Protein AF-A0A2V5URA5-F1 (afdb_monomer)

Radius of gyration: 26.44 Å; Cα contacts (8 Å, |Δi|>4): 20; chains: 1; bounding box: 45×60×64 Å

Secondary structure (DSSP, 8-state):
--------S-----------HHHHHHHHHHHT-SSHHHHHHHHHHHHHHHHHHHHHHTTTT--S-PPPHHHHHHHHHHHHHHHHHHHHHTS------

pLDDT: mean 78.92, std 16.63, range [42.72, 96.56]

Mean predicted aligned error: 14.17 Å

Solvent-accessible surface area (backbone atoms only — not comparable to full-atom values): 6311 Å² total; per-residue (Å²): 135,85,80,75,83,83,76,77,86,74,93,72,84,89,79,92,77,94,71,60,66,69,59,53,52,49,38,21,64,77,62,68,35,93,44,75,68,54,13,52,52,52,51,51,53,53,50,50,52,52,49,54,52,55,57,53,56,74,50,63,90,68,67,89,78,70,78,51,73,68,59,50,53,51,51,55,51,53,54,52,51,52,60,61,53,58,61,63,75,67,69,74,84,79,79,82,127

Structure (mmCIF, N/CA/C/O backbone):
data_AF-A0A2V5URA5-F1
#
_entry.id   AF-A0A2V5URA5-F1
#
loop_
_atom_site.group_PDB
_atom_site.id
_atom_site.type_symbol
_atom_site.label_atom_id
_atom_site.label_alt_id
_atom_site.label_comp_id
_atom_site.label_asym_id
_atom_site.label_entity_id
_atom_site.label_seq_id
_atom_site.pdbx_PDB_ins_code
_atom_site.Cartn_x
_atom_site.Cartn_y
_atom_site.Cartn_z
_atom_site.occupancy
_atom_site.B_iso_or_equiv
_atom_site.auth_seq_id
_atom_site.auth_comp_id
_atom_site.auth_asym_id
_atom_site.auth_atom_id
_atom_site.pdbx_PDB_model_num
ATOM 1 N N . MET A 1 1 ? 20.150 5.718 30.894 1.00 47.41 1 MET A N 1
ATOM 2 C CA . MET A 1 1 ? 20.937 4.955 29.906 1.00 47.41 1 MET A CA 1
ATOM 3 C C . MET A 1 1 ? 19.928 4.443 28.902 1.00 47.41 1 MET A C 1
ATOM 5 O O . MET A 1 1 ? 19.427 3.341 29.069 1.00 47.41 1 MET A O 1
ATOM 9 N N . ASP A 1 2 ? 19.537 5.296 27.959 1.00 50.47 2 ASP A N 1
ATOM 10 C CA . ASP A 1 2 ? 18.533 4.966 26.946 1.00 50.47 2 ASP A CA 1
ATOM 11 C C . ASP A 1 2 ? 19.265 4.408 25.723 1.00 50.47 2 ASP A C 1
ATOM 13 O O . ASP A 1 2 ? 19.678 5.138 24.824 1.00 50.47 2 ASP A O 1
ATOM 17 N N . GLU A 1 3 ? 19.500 3.099 25.752 1.00 60.31 3 GLU A N 1
ATOM 18 C CA . GLU A 1 3 ? 20.166 2.324 24.697 1.00 60.31 3 GLU A CA 1
ATOM 19 C C . GLU A 1 3 ? 19.164 1.729 23.686 1.00 60.31 3 GLU A C 1
ATOM 21 O O . GLU A 1 3 ? 19.400 0.684 23.098 1.00 60.31 3 GLU A O 1
ATOM 26 N N . ASP A 1 4 ? 18.045 2.410 23.420 1.00 57.97 4 ASP A N 1
ATOM 27 C CA . ASP A 1 4 ? 17.058 1.966 22.416 1.00 57.97 4 ASP A CA 1
ATOM 28 C C . ASP A 1 4 ? 17.215 2.655 21.044 1.00 57.97 4 ASP A C 1
ATOM 30 O O . ASP A 1 4 ? 16.373 2.511 20.155 1.00 57.97 4 ASP A O 1
ATOM 34 N N . SER A 1 5 ? 18.322 3.371 20.814 1.00 58.72 5 SER A N 1
ATOM 35 C CA . SER A 1 5 ? 18.590 4.052 19.533 1.00 58.72 5 SER A CA 1
ATOM 36 C C . SER A 1 5 ? 19.049 3.132 18.393 1.00 58.72 5 SER A C 1
ATOM 38 O O . SER A 1 5 ? 19.356 3.618 17.305 1.00 58.72 5 SER A O 1
ATOM 40 N N . ASN A 1 6 ? 19.066 1.809 18.580 1.00 60.78 6 ASN A N 1
ATOM 41 C CA . ASN A 1 6 ? 19.372 0.869 17.503 1.00 60.78 6 ASN A CA 1
ATOM 42 C C . ASN A 1 6 ? 18.097 0.235 16.929 1.00 60.78 6 ASN A C 1
ATOM 44 O O . ASN A 1 6 ? 17.814 -0.944 17.145 1.00 60.78 6 ASN A O 1
ATOM 48 N N . ARG A 1 7 ? 17.292 1.011 16.192 1.00 54.44 7 ARG A N 1
ATOM 49 C CA . ARG A 1 7 ? 16.163 0.451 15.437 1.00 54.44 7 ARG A CA 1
ATOM 50 C C . ARG A 1 7 ? 16.249 0.815 13.962 1.00 54.44 7 ARG A C 1
ATOM 52 O O . ARG A 1 7 ? 16.047 1.959 13.574 1.00 54.44 7 ARG A O 1
ATOM 59 N N . SER A 1 8 ? 16.439 -0.237 13.162 1.00 55.47 8 SER A N 1
ATOM 60 C CA . SER A 1 8 ? 16.276 -0.313 11.705 1.00 55.47 8 SER A CA 1
ATOM 61 C C . SER A 1 8 ? 17.492 0.049 10.841 1.00 55.47 8 SER A C 1
ATOM 63 O O . SER A 1 8 ? 17.408 0.872 9.926 1.00 55.47 8 SER A O 1
ATOM 65 N N . GLU A 1 9 ? 18.580 -0.705 10.985 1.00 56.19 9 GLU A N 1
ATOM 66 C CA . GLU A 1 9 ? 19.443 -0.984 9.835 1.00 56.19 9 GLU A CA 1
ATOM 67 C C . GLU A 1 9 ? 18.678 -1.846 8.811 1.00 56.19 9 GLU A C 1
ATOM 69 O O . GLU A 1 9 ? 18.599 -3.064 8.908 1.00 56.19 9 GLU A O 1
ATOM 74 N N . ASN A 1 10 ? 18.055 -1.182 7.835 1.00 62.16 10 ASN A N 1
ATOM 75 C CA . ASN A 1 10 ? 17.782 -1.676 6.480 1.00 62.16 10 ASN A CA 1
ATOM 76 C C . ASN A 1 10 ? 17.487 -3.190 6.322 1.00 62.16 10 ASN A C 1
ATOM 78 O O . ASN A 1 10 ? 18.246 -3.908 5.665 1.00 62.16 10 ASN A O 1
ATOM 82 N N . ALA A 1 11 ? 16.336 -3.669 6.807 1.00 65.69 11 ALA A N 1
ATOM 83 C CA . ALA A 1 11 ? 15.821 -5.011 6.503 1.00 65.69 11 ALA A CA 1
ATOM 84 C C . ALA A 1 11 ? 15.303 -5.104 5.047 1.00 65.69 11 ALA A C 1
ATOM 86 O O . ALA A 1 11 ? 14.116 -5.276 4.787 1.00 65.69 11 ALA A O 1
ATOM 87 N N . CYS A 1 12 ? 16.188 -4.930 4.065 1.00 68.38 12 CYS A N 1
ATOM 88 C CA . CYS A 1 12 ? 15.872 -5.015 2.641 1.00 68.38 12 CYS A CA 1
ATOM 89 C C . CYS A 1 12 ? 16.607 -6.204 2.011 1.00 68.38 12 CYS A C 1
ATOM 91 O O . CYS A 1 12 ? 17.828 -6.171 1.812 1.00 68.38 12 CYS A O 1
ATOM 93 N N . MET A 1 13 ? 15.849 -7.251 1.672 1.00 84.25 13 MET A N 1
ATOM 94 C CA . MET A 1 13 ? 16.356 -8.414 0.943 1.00 84.25 13 MET A CA 1
ATOM 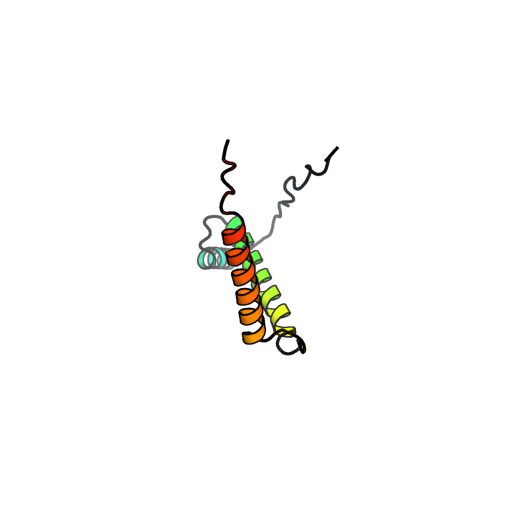95 C C . MET A 1 13 ? 16.403 -8.134 -0.560 1.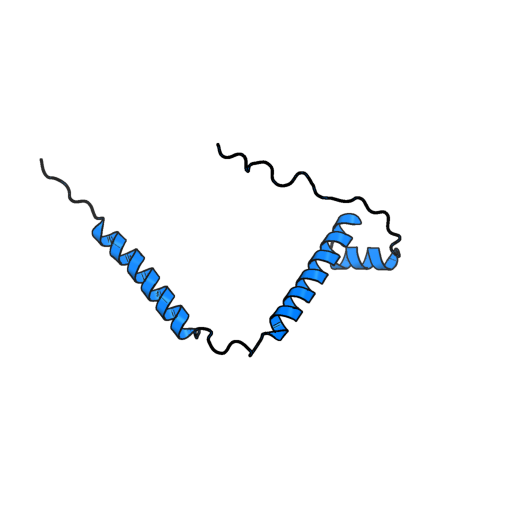00 84.25 13 MET A C 1
ATOM 97 O O . MET A 1 13 ? 15.460 -7.597 -1.143 1.00 84.25 13 MET A O 1
ATOM 101 N N . LYS A 1 14 ? 17.514 -8.515 -1.196 1.00 85.94 14 LYS A N 1
ATOM 102 C CA . LYS A 1 14 ? 17.645 -8.501 -2.652 1.00 85.94 14 LYS A CA 1
ATOM 103 C C . LYS A 1 14 ? 17.207 -9.869 -3.144 1.00 85.94 14 LYS A C 1
ATOM 105 O O . LYS A 1 14 ? 17.811 -10.873 -2.781 1.00 85.94 14 LYS A O 1
ATOM 110 N N . THR A 1 15 ? 16.177 -9.892 -3.972 1.00 88.62 15 THR A N 1
ATOM 111 C CA . THR A 1 15 ? 15.608 -11.135 -4.489 1.00 88.62 15 THR A CA 1
ATOM 112 C C . THR A 1 15 ? 15.640 -11.094 -6.007 1.00 88.62 15 THR A C 1
ATOM 114 O O . THR A 1 15 ? 15.262 -10.089 -6.610 1.00 88.62 15 THR A O 1
ATOM 117 N N . THR A 1 16 ? 16.073 -12.192 -6.625 1.00 92.81 16 THR A N 1
ATOM 118 C CA . THR A 1 16 ? 16.011 -12.366 -8.079 1.00 92.81 16 THR A CA 1
ATOM 119 C C . THR A 1 16 ? 14.773 -13.186 -8.405 1.00 92.81 16 THR A C 1
ATOM 121 O O . THR A 1 16 ? 14.693 -14.358 -8.050 1.00 92.81 16 THR A O 1
ATOM 124 N N . VAL A 1 17 ? 13.795 -12.561 -9.053 1.00 90.25 17 VAL A N 1
ATOM 125 C CA . VAL A 1 17 ? 12.544 -13.198 -9.481 1.00 90.25 17 VAL A CA 1
ATOM 126 C C . VAL A 1 17 ? 12.329 -12.952 -10.969 1.00 90.25 17 VAL A C 1
ATOM 128 O O . VAL A 1 17 ? 12.589 -11.857 -11.468 1.00 90.25 17 VAL A O 1
ATOM 131 N N . ASN A 1 18 ? 11.840 -13.964 -11.682 1.00 95.06 18 ASN A N 1
ATOM 132 C CA . ASN A 1 18 ? 11.472 -13.830 -13.087 1.00 95.06 18 ASN A CA 1
ATOM 133 C C . ASN A 1 18 ? 10.031 -13.328 -13.181 1.00 95.06 18 ASN A C 1
ATOM 135 O O . ASN A 1 18 ? 9.096 -14.049 -12.838 1.00 95.06 18 ASN A O 1
ATOM 139 N N . ILE A 1 19 ? 9.853 -12.089 -13.639 1.00 92.56 19 ILE A N 1
ATOM 140 C CA . ILE A 1 19 ? 8.538 -11.457 -13.798 1.00 92.56 19 ILE A CA 1
ATOM 141 C C . ILE A 1 19 ? 8.283 -11.260 -15.297 1.00 92.56 19 ILE A C 1
ATOM 143 O O . ILE A 1 19 ? 9.134 -10.669 -15.967 1.00 92.56 19 ILE A O 1
ATOM 147 N N . PRO A 1 20 ? 7.134 -11.707 -15.840 1.00 96.56 20 PRO A N 1
ATOM 148 C CA . PRO A 1 20 ? 6.785 -11.458 -17.235 1.00 96.56 20 PRO A CA 1
ATOM 149 C C . PRO A 1 20 ? 6.795 -9.959 -17.570 1.00 96.56 20 PRO A C 1
ATOM 151 O O . 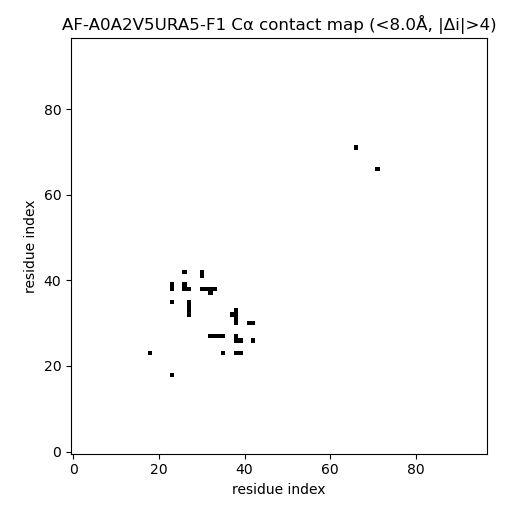PRO A 1 20 ? 6.190 -9.160 -16.853 1.00 96.56 20 PRO A O 1
ATOM 154 N N . ASP A 1 21 ? 7.420 -9.574 -18.688 1.00 94.56 21 ASP A N 1
ATOM 155 C CA . ASP A 1 21 ? 7.596 -8.159 -19.063 1.00 94.56 21 ASP A CA 1
ATOM 156 C C . ASP A 1 21 ? 6.263 -7.407 -19.161 1.00 94.56 21 ASP A C 1
ATOM 158 O O . ASP A 1 21 ? 6.112 -6.314 -18.619 1.00 94.56 21 ASP A O 1
ATOM 162 N N . LYS A 1 22 ? 5.250 -8.041 -19.765 1.00 96.25 22 LYS A N 1
ATOM 163 C CA . LYS A 1 22 ? 3.900 -7.475 -19.869 1.00 96.25 22 LYS A CA 1
ATOM 164 C C . LYS A 1 22 ? 3.317 -7.133 -18.493 1.00 96.25 22 LYS A C 1
ATOM 166 O O . LYS A 1 22 ? 2.816 -6.030 -18.305 1.00 96.25 22 LYS A O 1
ATOM 171 N N . MET A 1 23 ? 3.436 -8.052 -17.533 1.00 95.25 23 MET A N 1
ATOM 172 C CA . MET A 1 23 ? 2.937 -7.861 -16.168 1.00 95.25 23 MET A CA 1
ATOM 173 C C . MET A 1 23 ? 3.682 -6.724 -15.462 1.00 95.25 23 MET A C 1
ATOM 175 O O . MET A 1 23 ? 3.059 -5.877 -14.827 1.00 95.25 23 MET A O 1
ATOM 179 N N . LEU A 1 24 ? 5.008 -6.668 -15.608 1.00 95.00 24 LEU A N 1
ATOM 180 C CA . LEU A 1 24 ? 5.817 -5.606 -15.016 1.00 95.00 24 LEU A CA 1
ATOM 181 C C . LEU A 1 24 ? 5.484 -4.234 -15.618 1.00 95.00 24 LEU A C 1
ATOM 183 O O . LEU A 1 24 ? 5.372 -3.250 -14.889 1.00 95.00 24 LEU A O 1
ATOM 187 N N . ARG A 1 25 ? 5.271 -4.167 -16.935 1.00 95.25 25 ARG A N 1
ATOM 188 C CA . ARG A 1 25 ? 4.836 -2.949 -17.630 1.00 95.25 25 ARG A CA 1
ATOM 189 C C . ARG A 1 25 ? 3.453 -2.489 -17.185 1.00 95.25 25 ARG A C 1
ATOM 191 O O . ARG A 1 25 ? 3.250 -1.289 -17.004 1.00 95.25 25 ARG A O 1
ATOM 198 N N . ASP A 1 26 ? 2.517 -3.414 -16.993 1.00 95.44 26 ASP A N 1
ATOM 199 C CA . ASP A 1 26 ? 1.191 -3.098 -16.461 1.00 95.44 26 ASP A CA 1
ATOM 200 C C . ASP A 1 26 ? 1.293 -2.539 -15.037 1.00 95.44 26 ASP A C 1
ATOM 202 O O . ASP A 1 26 ? 0.756 -1.463 -14.768 1.00 95.44 26 ASP A O 1
ATOM 206 N N . ALA A 1 27 ? 2.076 -3.184 -14.166 1.00 94.31 27 ALA A N 1
ATOM 207 C CA . ALA A 1 27 ? 2.339 -2.695 -12.814 1.00 94.31 27 ALA A CA 1
ATOM 208 C C . ALA A 1 27 ? 2.959 -1.289 -12.828 1.00 94.31 27 ALA A C 1
ATOM 210 O O . ALA A 1 27 ? 2.506 -0.408 -12.098 1.00 94.31 27 ALA A O 1
ATOM 211 N N . MET A 1 28 ? 3.945 -1.032 -13.694 1.00 95.12 28 MET A N 1
ATOM 212 C CA . MET A 1 28 ? 4.533 0.301 -13.869 1.00 95.12 28 MET A CA 1
ATOM 213 C C . MET A 1 28 ? 3.501 1.333 -14.347 1.00 95.12 28 MET A C 1
ATOM 215 O O . MET A 1 28 ? 3.489 2.452 -13.837 1.00 95.12 28 MET A O 1
ATOM 219 N N . ARG A 1 29 ? 2.599 0.969 -15.272 1.00 95.75 29 ARG A N 1
ATOM 220 C CA . ARG A 1 29 ? 1.528 1.859 -15.758 1.00 95.75 29 ARG A CA 1
ATOM 221 C C . ARG A 1 29 ? 0.541 2.216 -14.650 1.00 95.75 29 ARG A C 1
ATOM 223 O O . ARG A 1 29 ? 0.191 3.383 -14.503 1.00 95.75 29 ARG A O 1
ATOM 230 N N . HIS A 1 30 ? 0.086 1.225 -13.886 1.00 93.62 30 HIS A N 1
ATOM 231 C CA . HIS A 1 30 ? -0.898 1.419 -12.817 1.00 93.62 30 HIS A CA 1
ATOM 232 C C . HIS A 1 30 ? -0.325 2.201 -11.637 1.00 93.62 30 HIS A C 1
ATOM 234 O O . HIS A 1 30 ? -0.990 3.081 -11.101 1.00 93.62 30 HIS A O 1
ATOM 240 N N . THR A 1 31 ? 0.926 1.929 -11.269 1.00 93.44 31 THR A N 1
ATOM 241 C CA . THR A 1 31 ? 1.599 2.580 -10.130 1.00 93.44 31 THR A CA 1
ATOM 242 C C . THR A 1 31 ? 2.307 3.887 -10.499 1.00 93.44 31 THR A C 1
ATOM 244 O O . THR A 1 31 ? 2.792 4.597 -9.613 1.00 93.44 31 THR A O 1
ATOM 247 N N . LYS A 1 32 ? 2.395 4.202 -11.802 1.00 94.19 32 LYS A N 1
ATOM 248 C CA . LYS A 1 32 ? 3.187 5.308 -12.375 1.00 94.19 32 LYS A CA 1
ATOM 249 C C . LYS A 1 32 ? 4.649 5.302 -11.901 1.00 94.19 32 LYS A C 1
ATOM 251 O O . LYS A 1 32 ? 5.270 6.355 -11.761 1.00 94.19 32 LYS A O 1
ATOM 256 N N . ALA A 1 33 ? 5.187 4.121 -11.606 1.00 95.38 33 ALA A N 1
ATOM 257 C CA . ALA A 1 33 ? 6.540 3.959 -11.096 1.00 95.38 33 ALA A CA 1
ATOM 258 C C . ALA A 1 33 ? 7.586 4.181 -12.194 1.00 95.38 33 ALA A C 1
ATOM 260 O O . ALA A 1 33 ? 7.405 3.767 -13.341 1.00 95.38 33 ALA A O 1
ATOM 261 N N . LYS A 1 34 ? 8.718 4.790 -11.825 1.00 93.25 34 LYS A N 1
ATOM 262 C CA . LYS A 1 34 ? 9.835 5.038 -12.753 1.00 93.25 34 LYS A CA 1
ATOM 263 C C . LYS A 1 34 ? 10.774 3.840 -12.847 1.00 93.25 34 LYS A C 1
ATOM 265 O O . LYS A 1 34 ? 11.437 3.652 -13.862 1.00 93.25 34 LYS A O 1
ATOM 270 N N . THR A 1 35 ? 10.836 3.028 -11.791 1.00 94.88 35 THR A N 1
ATOM 271 C CA . THR A 1 35 ? 11.736 1.870 -11.708 1.00 94.88 35 THR A CA 1
ATOM 272 C C . THR A 1 35 ? 10.975 0.563 -11.511 1.00 94.88 35 THR A C 1
ATOM 274 O O . THR A 1 35 ? 9.896 0.533 -10.919 1.00 94.88 35 THR A O 1
ATOM 277 N N . LYS A 1 36 ? 11.577 -0.546 -11.963 1.00 93.12 36 LYS A N 1
ATOM 278 C CA . LYS A 1 36 ? 11.019 -1.900 -11.806 1.00 93.12 36 LYS A CA 1
ATOM 279 C C . LYS A 1 36 ? 10.769 -2.247 -10.334 1.00 93.12 36 LYS A C 1
ATOM 281 O O . LYS A 1 36 ? 9.700 -2.738 -9.992 1.00 93.12 36 LYS A O 1
ATOM 286 N N . ARG A 1 37 ? 11.735 -1.939 -9.457 1.00 93.88 37 ARG A N 1
ATOM 287 C CA . ARG A 1 37 ? 11.626 -2.169 -8.006 1.00 93.88 37 ARG A CA 1
ATOM 288 C C . ARG A 1 37 ? 10.463 -1.387 -7.404 1.00 93.88 37 ARG A C 1
ATOM 290 O O . ARG A 1 37 ? 9.674 -1.953 -6.663 1.00 93.88 37 ARG A O 1
ATOM 297 N N . GLU A 1 38 ? 10.362 -0.099 -7.724 1.00 93.44 38 GLU A N 1
ATOM 298 C CA . GLU A 1 38 ? 9.299 0.769 -7.209 1.00 93.44 38 GLU A CA 1
ATOM 299 C C . GLU 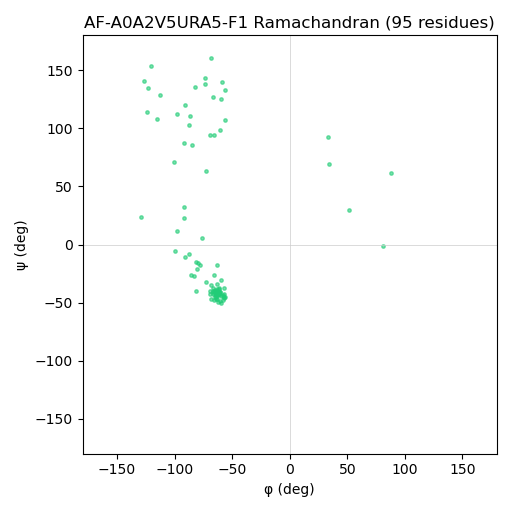A 1 38 ? 7.911 0.270 -7.625 1.00 93.44 38 GLU A C 1
ATOM 301 O O . GLU A 1 38 ? 7.006 0.248 -6.798 1.00 93.44 38 GLU A O 1
ATOM 306 N N . ALA A 1 39 ? 7.758 -0.190 -8.870 1.00 95.50 39 ALA A N 1
ATOM 307 C CA . ALA A 1 39 ? 6.499 -0.752 -9.351 1.00 95.50 39 ALA A CA 1
ATOM 308 C C . ALA A 1 39 ? 6.067 -1.972 -8.530 1.00 95.50 39 ALA A C 1
ATOM 310 O O . ALA A 1 39 ? 4.906 -2.079 -8.146 1.00 95.50 39 ALA A O 1
ATOM 311 N N . ILE A 1 40 ? 7.015 -2.866 -8.234 1.00 93.44 40 ILE A N 1
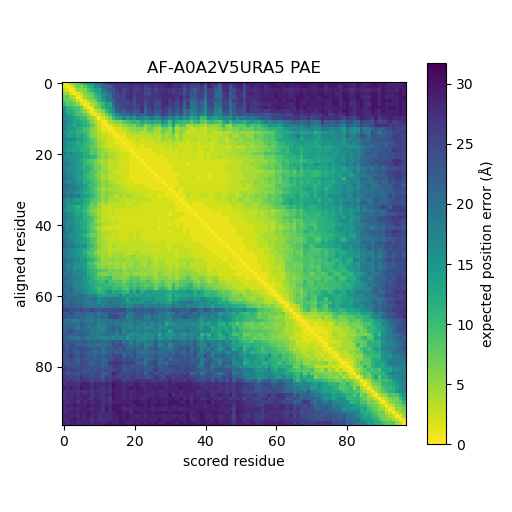ATOM 312 C CA . ILE A 1 40 ? 6.772 -4.076 -7.441 1.00 93.44 40 ILE A CA 1
ATOM 313 C C . ILE A 1 40 ? 6.398 -3.708 -6.005 1.00 93.44 40 ILE A C 1
ATOM 315 O O . ILE A 1 40 ? 5.407 -4.214 -5.489 1.00 93.44 40 ILE A O 1
ATOM 319 N N . VAL A 1 41 ? 7.152 -2.804 -5.372 1.00 94.25 41 VAL A N 1
ATOM 320 C CA . VAL A 1 41 ? 6.883 -2.370 -3.992 1.00 94.25 41 VAL A CA 1
ATOM 321 C C . VAL A 1 41 ? 5.492 -1.747 -3.886 1.00 94.25 41 VAL A C 1
ATOM 323 O O . VAL A 1 41 ? 4.690 -2.201 -3.078 1.00 94.25 41 VAL A O 1
ATOM 326 N N . LYS A 1 42 ? 5.159 -0.796 -4.765 1.00 94.94 42 LYS A N 1
ATOM 327 C CA . LYS A 1 42 ? 3.838 -0.150 -4.778 1.00 94.94 42 LYS A CA 1
ATOM 328 C C . LYS A 1 42 ? 2.702 -1.135 -5.047 1.00 94.94 42 LYS A C 1
ATOM 330 O O . LYS A 1 42 ? 1.634 -1.024 -4.453 1.00 94.94 42 LYS A O 1
ATOM 335 N N . ALA A 1 43 ? 2.913 -2.105 -5.938 1.00 94.75 43 ALA A N 1
ATOM 336 C CA . ALA A 1 43 ? 1.915 -3.134 -6.213 1.00 94.75 43 ALA A CA 1
ATOM 337 C C . ALA A 1 43 ? 1.652 -4.023 -4.984 1.00 94.75 43 ALA A C 1
ATOM 339 O O . ALA A 1 43 ? 0.498 -4.352 -4.708 1.00 94.75 43 ALA A O 1
ATOM 340 N N . LEU A 1 44 ? 2.701 -4.378 -4.234 1.00 94.00 44 LEU A N 1
ATOM 341 C CA . LEU A 1 44 ? 2.590 -5.156 -2.999 1.00 94.00 44 LEU A CA 1
ATOM 342 C C . LEU A 1 44 ? 1.930 -4.355 -1.870 1.00 94.00 44 LEU A C 1
ATOM 344 O O . LEU A 1 44 ? 1.058 -4.884 -1.186 1.00 94.00 44 LEU A O 1
ATOM 348 N N . GLU A 1 45 ? 2.292 -3.083 -1.705 1.00 94.06 45 GLU A N 1
ATOM 349 C CA . GLU A 1 45 ? 1.648 -2.178 -0.744 1.00 94.06 45 GLU A CA 1
ATOM 350 C C . GLU A 1 45 ? 0.146 -2.066 -1.013 1.00 94.06 45 GLU A C 1
ATOM 352 O O . GLU A 1 45 ? -0.668 -2.240 -0.108 1.00 94.06 45 GLU A O 1
ATOM 357 N N . GLU A 1 46 ? -0.237 -1.856 -2.273 1.00 93.56 46 GLU A N 1
ATOM 358 C CA . GLU A 1 46 ? -1.640 -1.748 -2.665 1.00 93.56 46 GLU A CA 1
ATOM 359 C C . GLU A 1 46 ? -2.404 -3.065 -2.482 1.00 93.56 46 GLU A C 1
ATOM 361 O O . GLU A 1 46 ? -3.571 -3.069 -2.086 1.00 93.56 46 GLU A O 1
ATOM 366 N N . MET A 1 47 ? -1.762 -4.201 -2.761 1.00 94.56 47 MET A N 1
ATOM 367 C CA . MET A 1 47 ? -2.341 -5.519 -2.506 1.00 94.56 47 MET A CA 1
ATOM 368 C C . MET A 1 47 ? -2.607 -5.714 -1.010 1.00 94.56 47 MET A C 1
ATOM 370 O O . MET A 1 47 ? -3.727 -6.054 -0.631 1.00 94.56 47 MET A O 1
ATOM 374 N N . ASN A 1 48 ? -1.615 -5.435 -0.164 1.00 93.81 48 ASN A N 1
ATOM 375 C CA . ASN A 1 48 ? -1.753 -5.555 1.285 1.00 93.81 48 ASN A CA 1
ATOM 376 C C . ASN A 1 48 ? -2.832 -4.614 1.819 1.00 93.81 48 ASN A C 1
ATOM 378 O O . ASN A 1 48 ? -3.678 -5.047 2.595 1.00 93.81 48 ASN A O 1
ATOM 382 N N . ARG A 1 49 ? -2.880 -3.367 1.337 1.00 94.06 49 ARG A N 1
ATOM 383 C CA . ARG A 1 49 ? -3.919 -2.396 1.703 1.00 94.06 49 ARG A CA 1
ATOM 384 C C . ARG A 1 49 ? -5.323 -2.929 1.412 1.00 94.06 49 ARG A C 1
ATOM 386 O O . ARG A 1 49 ? -6.196 -2.843 2.274 1.00 94.06 49 ARG A O 1
ATOM 393 N N . ARG A 1 50 ? -5.538 -3.522 0.232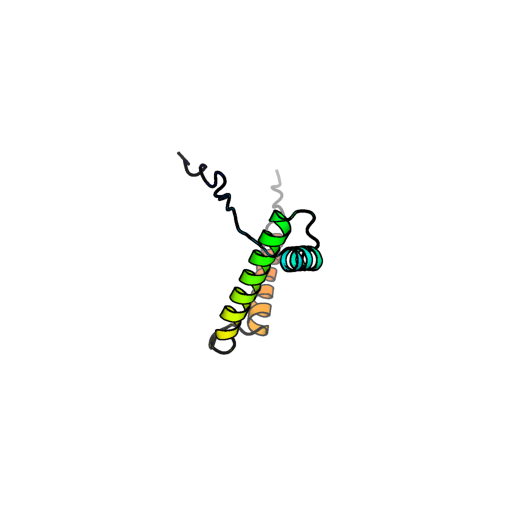 1.00 93.88 50 ARG A N 1
ATOM 394 C CA . ARG A 1 50 ? -6.823 -4.139 -0.139 1.00 93.88 50 ARG A CA 1
ATOM 395 C C . ARG A 1 50 ? -7.168 -5.346 0.731 1.00 93.88 50 ARG A C 1
ATOM 397 O O . ARG A 1 50 ? -8.323 -5.488 1.118 1.00 93.88 50 ARG A O 1
ATOM 404 N N . HIS A 1 51 ? -6.192 -6.184 1.078 1.00 93.75 51 HIS A N 1
ATOM 405 C CA . HIS A 1 51 ? -6.421 -7.291 2.011 1.00 93.75 51 HIS A CA 1
ATOM 406 C C . HIS A 1 51 ? -6.784 -6.795 3.410 1.00 93.75 51 HIS A C 1
ATOM 408 O O . HIS A 1 51 ? -7.765 -7.266 3.975 1.00 93.75 51 HIS A O 1
ATOM 414 N N . SER A 1 52 ? -6.066 -5.805 3.942 1.00 91.44 52 SER A N 1
ATOM 415 C CA . SER A 1 52 ? -6.391 -5.203 5.237 1.00 91.44 52 SER A CA 1
ATOM 416 C C . SER A 1 52 ? -7.808 -4.626 5.249 1.00 91.44 52 SER A C 1
ATOM 418 O O . SER A 1 52 ? -8.555 -4.863 6.191 1.00 91.44 52 SER A O 1
ATOM 420 N N . GLN A 1 53 ? -8.217 -3.934 4.182 1.00 91.75 53 GLN A N 1
ATOM 421 C CA . GLN A 1 53 ? -9.589 -3.436 4.043 1.00 91.75 53 GLN A CA 1
ATOM 422 C C . GLN A 1 53 ? -10.617 -4.570 4.003 1.00 91.75 53 GLN A C 1
ATOM 424 O O . GLN A 1 53 ? -11.642 -4.486 4.673 1.00 91.75 53 GLN A O 1
ATOM 429 N N . ALA A 1 54 ? -10.338 -5.642 3.261 1.00 91.81 54 ALA A N 1
ATOM 430 C CA . ALA A 1 54 ? -11.224 -6.798 3.194 1.00 91.81 54 ALA A CA 1
ATOM 431 C C . ALA A 1 54 ? -11.382 -7.486 4.560 1.00 91.81 54 ALA A C 1
ATOM 433 O O . ALA A 1 54 ? -12.492 -7.871 4.917 1.00 91.81 54 ALA A O 1
ATOM 434 N N . GLU A 1 55 ? -10.304 -7.603 5.343 1.00 90.38 55 GLU A N 1
ATOM 435 C CA . GLU A 1 55 ? -10.371 -8.127 6.711 1.00 90.38 55 GLU A CA 1
ATOM 436 C C . GLU A 1 55 ? -11.215 -7.231 7.620 1.00 90.38 55 GLU A C 1
ATOM 438 O O . GLU A 1 55 ? -12.064 -7.742 8.343 1.00 90.38 55 GLU A O 1
ATOM 443 N N . LEU A 1 56 ? -11.051 -5.906 7.549 1.00 87.69 56 LEU A N 1
ATOM 444 C CA . LEU A 1 56 ? -11.849 -4.961 8.340 1.00 87.69 56 LEU A CA 1
ATOM 445 C C . LEU A 1 56 ? -13.345 -5.060 8.021 1.00 87.69 56 LEU A C 1
ATOM 447 O O . LEU A 1 56 ? -14.172 -5.062 8.933 1.00 87.69 56 LEU A O 1
ATOM 451 N N . ILE A 1 57 ? -13.700 -5.220 6.743 1.00 88.12 57 ILE A N 1
ATOM 452 C CA . ILE A 1 57 ? -15.096 -5.391 6.316 1.00 88.12 57 ILE A CA 1
ATOM 453 C C . ILE A 1 57 ? -15.737 -6.627 6.968 1.00 88.12 57 ILE A C 1
ATOM 455 O O . ILE A 1 57 ? -16.925 -6.595 7.275 1.00 88.12 57 ILE A O 1
ATOM 459 N N . LYS A 1 58 ? -14.981 -7.693 7.276 1.00 88.12 58 LYS A N 1
ATOM 460 C CA . LYS A 1 58 ? -15.527 -8.881 7.973 1.00 88.12 58 LYS A CA 1
ATOM 461 C C . LYS A 1 58 ? -16.040 -8.592 9.384 1.00 88.12 58 LYS A C 1
ATOM 463 O O . LYS A 1 58 ? -16.749 -9.429 9.954 1.00 88.12 58 LYS A O 1
ATOM 468 N N . TYR A 1 59 ? -15.633 -7.472 9.970 1.00 83.06 59 TYR A N 1
ATOM 469 C CA . TYR A 1 59 ? -16.081 -7.021 11.283 1.00 83.06 59 TYR A CA 1
ATOM 470 C C . TYR A 1 59 ? -17.167 -5.946 11.192 1.00 83.06 59 TYR A C 1
ATOM 472 O O . TYR A 1 59 ? -17.758 -5.588 12.209 1.00 83.06 59 TYR A O 1
ATOM 480 N N . PHE A 1 60 ? -17.486 -5.466 9.987 1.00 78.00 60 PHE A N 1
ATOM 481 C CA . PHE A 1 60 ? -18.577 -4.526 9.775 1.00 78.00 60 PHE A CA 1
ATOM 482 C C . PHE A 1 60 ? -19.906 -5.152 10.232 1.00 78.00 60 PHE A C 1
ATOM 484 O O . PHE A 1 60 ? -20.247 -6.263 9.829 1.00 78.00 60 PHE A O 1
ATOM 491 N N . GLY A 1 61 ? -20.626 -4.466 11.123 1.00 77.00 61 GLY A N 1
ATOM 492 C CA . GLY A 1 61 ? -21.871 -4.956 11.731 1.00 77.00 61 GLY A CA 1
ATOM 493 C C . GLY A 1 61 ? -21.709 -5.931 12.907 1.00 77.00 61 GLY A C 1
ATOM 494 O O . GLY A 1 61 ? -22.716 -6.331 13.478 1.00 77.00 61 GLY A O 1
ATOM 495 N N . LYS A 1 62 ? -20.480 -6.306 13.299 1.00 80.12 62 LYS A N 1
AT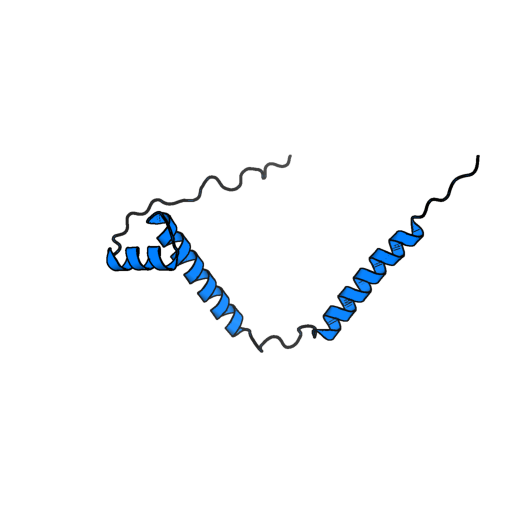OM 496 C CA . LY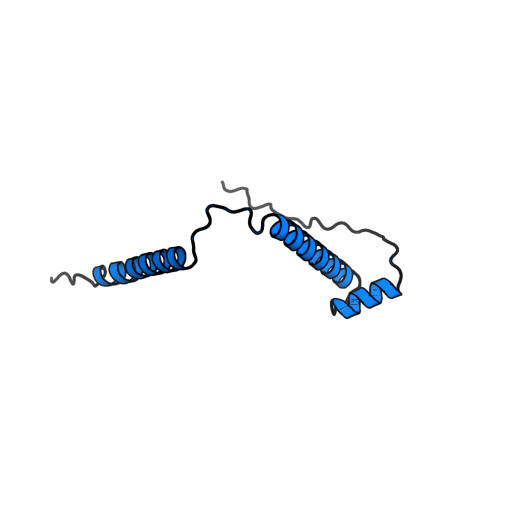S A 1 62 ? -20.226 -7.123 14.509 1.00 80.12 62 LYS A CA 1
ATOM 497 C C . LYS A 1 62 ? -19.979 -6.301 15.769 1.00 80.12 62 LYS A C 1
ATOM 499 O O . LYS A 1 62 ? -19.883 -6.859 16.857 1.00 80.12 62 LYS A O 1
ATOM 504 N N . PHE A 1 63 ? -19.805 -4.995 15.626 1.00 73.81 63 PHE A N 1
ATOM 505 C CA . PHE A 1 63 ? -19.569 -4.130 16.765 1.00 73.81 63 PHE A CA 1
ATOM 506 C C . PHE A 1 63 ? -20.909 -3.669 17.338 1.00 73.81 63 PHE A C 1
ATOM 508 O O . PHE A 1 63 ? -21.561 -2.800 16.770 1.00 73.81 63 PHE A O 1
ATOM 515 N N . GLU A 1 64 ? -21.312 -4.274 18.453 1.00 71.44 64 GLU A N 1
ATOM 516 C CA . GLU A 1 64 ? -22.577 -3.972 19.142 1.00 71.44 64 GLU A CA 1
ATOM 517 C C . GLU A 1 64 ? -22.492 -2.724 20.040 1.00 71.44 64 GLU A C 1
ATOM 519 O O . GLU A 1 64 ? -23.516 -2.193 20.451 1.00 71.44 64 GLU A O 1
ATOM 524 N N . SER A 1 65 ? -21.279 -2.248 20.344 1.00 73.50 65 SER A N 1
ATOM 525 C CA . SER A 1 65 ? -21.015 -1.262 21.407 1.00 73.50 65 SER A CA 1
ATOM 526 C C . SER A 1 65 ? -20.182 -0.055 20.943 1.00 73.50 65 SER A C 1
ATOM 528 O O . SER A 1 65 ? -19.498 0.571 21.754 1.00 73.50 65 SER A O 1
ATOM 530 N N . LEU A 1 66 ? -20.172 0.274 19.648 1.00 78.56 66 LEU A N 1
ATOM 531 C CA . LEU A 1 66 ? -19.534 1.526 19.226 1.00 78.56 66 LEU A CA 1
ATOM 532 C C . LEU A 1 66 ? -20.416 2.707 19.619 1.00 78.56 66 LEU A C 1
ATOM 534 O O . LEU A 1 66 ? -21.632 2.649 19.451 1.00 78.56 66 LEU A O 1
ATOM 538 N N . MET A 1 67 ? -19.775 3.764 20.117 1.00 79.94 67 MET A N 1
ATOM 539 C CA . MET A 1 67 ? -20.443 5.031 20.381 1.00 79.94 67 MET A CA 1
ATOM 540 C C . MET A 1 67 ? -21.061 5.560 19.089 1.00 79.94 67 MET A C 1
ATOM 542 O O . MET A 1 67 ? -20.470 5.457 18.007 1.00 79.94 67 MET A O 1
ATOM 546 N N . THR A 1 68 ? -22.262 6.106 19.199 1.00 82.81 68 THR A N 1
ATOM 547 C CA . THR A 1 68 ? -22.926 6.762 18.074 1.00 82.81 68 THR A CA 1
ATOM 548 C C . THR A 1 68 ? -22.201 8.057 17.709 1.00 82.81 68 THR A C 1
ATOM 550 O O . THR A 1 68 ? -21.461 8.623 18.512 1.00 82.81 68 THR A O 1
ATOM 553 N N . ASN A 1 69 ? -22.421 8.553 16.488 1.00 82.44 69 ASN A N 1
ATOM 554 C CA . ASN A 1 69 ? -21.840 9.826 16.055 1.00 82.44 69 ASN A CA 1
ATOM 555 C C . ASN A 1 69 ? -22.232 10.983 16.996 1.00 82.44 69 ASN A C 1
ATOM 557 O O . ASN A 1 69 ? -21.403 11.826 17.308 1.00 82.44 69 ASN A O 1
ATOM 561 N N . GLU A 1 70 ? -23.469 10.968 17.498 1.00 83.38 70 GLU A N 1
ATOM 562 C CA . GLU A 1 70 ? -23.995 11.959 18.446 1.00 83.38 70 GLU A CA 1
ATOM 563 C C . GLU A 1 70 ? -23.248 11.929 19.790 1.00 83.38 70 GLU A C 1
ATOM 565 O O . GLU A 1 70 ? -22.909 12.974 20.340 1.00 83.38 70 GLU A O 1
ATOM 570 N N . GLU A 1 71 ? -22.938 10.736 20.308 1.00 83.81 71 GLU A N 1
ATOM 571 C CA . GLU A 1 71 ? -22.170 10.590 21.549 1.00 83.81 71 GLU A CA 1
ATOM 572 C C . GLU A 1 71 ? -20.710 11.043 21.388 1.00 83.81 71 GLU A C 1
ATOM 574 O O . GLU A 1 71 ? -20.137 11.602 22.321 1.00 83.81 71 GLU A O 1
ATOM 579 N N . ILE A 1 72 ? -20.107 10.831 20.213 1.00 86.62 72 ILE A N 1
ATOM 580 C CA . ILE A 1 72 ? -18.744 11.297 19.907 1.00 86.62 72 ILE A CA 1
ATOM 581 C C . ILE A 1 72 ? -18.705 12.828 19.825 1.00 86.62 72 ILE A C 1
ATOM 583 O O . ILE A 1 72 ? -17.843 13.449 20.441 1.00 86.62 72 ILE A O 1
ATOM 587 N N . GLU A 1 73 ? -19.656 13.443 19.119 1.00 86.75 73 GLU A N 1
ATOM 588 C CA . GLU A 1 73 ? -19.749 14.904 19.001 1.00 86.75 73 GLU A CA 1
ATOM 589 C C . GLU A 1 73 ? -19.966 15.576 20.365 1.00 86.75 73 GLU A C 1
ATOM 591 O O . GLU A 1 73 ? -19.372 16.618 20.647 1.00 86.75 73 GLU A O 1
ATOM 596 N N . ALA A 1 74 ? -20.755 14.954 21.247 1.00 84.38 74 ALA A N 1
ATOM 597 C CA . ALA A 1 74 ? -20.946 15.436 22.610 1.00 84.38 74 ALA A CA 1
ATOM 598 C C . ALA A 1 74 ? -19.646 15.397 23.438 1.00 84.38 74 ALA A C 1
ATOM 600 O O . ALA A 1 74 ? -19.348 16.365 24.143 1.00 84.38 74 ALA A O 1
ATOM 601 N N . LEU A 1 75 ? -18.853 14.321 23.324 1.00 82.88 75 LEU A N 1
ATOM 602 C CA . LEU A 1 75 ? -17.545 14.218 23.982 1.00 82.88 75 LEU A CA 1
ATOM 603 C C . LEU A 1 75 ? -16.549 15.258 23.452 1.00 82.88 75 LEU A C 1
ATOM 605 O O . LEU A 1 75 ? -15.888 15.924 24.248 1.00 82.88 75 LEU A O 1
ATOM 609 N N . ASP A 1 76 ? -16.468 15.437 22.131 1.00 82.94 76 ASP A N 1
ATOM 610 C CA . ASP A 1 76 ? -15.577 16.421 21.502 1.00 82.94 76 ASP A CA 1
ATOM 611 C C . ASP A 1 76 ? -15.946 17.859 21.913 1.00 82.94 76 ASP A C 1
ATOM 613 O O . ASP A 1 76 ? -15.075 18.697 22.172 1.00 82.94 76 ASP A O 1
ATOM 617 N N . GLU A 1 77 ? -17.242 18.160 22.032 1.00 74.31 77 GLU A N 1
ATOM 618 C CA . GLU A 1 77 ? -17.716 19.449 22.529 1.00 74.31 77 GLU A CA 1
ATOM 619 C C . GLU A 1 77 ? -17.390 19.685 24.008 1.00 74.31 77 GLU A C 1
ATOM 621 O O . GLU A 1 77 ? -17.051 20.812 24.384 1.00 74.31 77 GLU A O 1
ATOM 626 N N . GLU A 1 78 ? -17.524 18.669 24.863 1.00 75.06 78 GLU A N 1
ATOM 627 C CA . GLU A 1 78 ? -17.152 18.750 26.281 1.00 75.06 78 GLU A CA 1
ATOM 628 C C . GLU A 1 78 ? -15.646 18.965 26.455 1.00 75.06 78 GLU A C 1
ATOM 630 O O . GLU A 1 78 ? -15.231 19.838 27.229 1.00 75.06 78 GLU A O 1
ATOM 635 N N . ASP A 1 79 ? -14.832 18.254 25.675 1.00 77.31 79 ASP A N 1
ATOM 636 C CA . ASP A 1 79 ? -13.377 18.373 25.705 1.00 77.31 79 ASP A CA 1
ATOM 637 C C . ASP A 1 79 ? -12.926 19.760 25.205 1.00 77.31 79 ASP A C 1
ATOM 639 O O . ASP A 1 79 ? -12.142 20.452 25.867 1.00 77.31 79 ASP A O 1
ATOM 643 N N . TRP A 1 80 ? -13.533 20.268 24.125 1.00 70.94 80 TRP A N 1
ATOM 644 C CA . TRP A 1 80 ? -13.318 21.637 23.637 1.00 70.94 80 TRP A CA 1
ATOM 645 C C . TRP A 1 80 ? -13.724 22.713 24.662 1.00 70.94 80 TRP A C 1
ATOM 647 O O . TRP A 1 80 ? -13.006 23.701 24.885 1.00 70.94 80 TRP A O 1
ATOM 657 N N . LYS A 1 81 ? -14.870 22.538 25.332 1.00 70.12 81 LYS A N 1
ATOM 658 C CA . LYS A 1 81 ? -15.341 23.449 26.392 1.00 70.12 81 LYS A CA 1
ATOM 659 C C . LYS A 1 81 ? -14.378 23.455 27.590 1.00 70.12 81 LYS A C 1
ATOM 661 O O . LYS A 1 81 ? -14.163 24.514 28.186 1.00 70.12 81 LYS A O 1
ATOM 666 N N . SER A 1 82 ? -13.737 22.330 27.908 1.00 69.69 82 SER A N 1
ATOM 667 C CA . SER A 1 82 ? -12.748 22.229 28.992 1.00 69.69 82 SER A CA 1
ATOM 668 C C . SER A 1 82 ? -11.464 23.038 28.712 1.00 69.69 82 SER A C 1
ATOM 670 O O . SER A 1 82 ? -10.964 23.759 29.588 1.00 69.69 82 SER A O 1
ATOM 672 N N . TRP A 1 83 ? -10.982 23.026 27.464 1.00 62.06 83 TRP A N 1
ATOM 673 C CA . TRP A 1 83 ? -9.780 23.751 27.032 1.00 62.06 83 TRP A CA 1
ATOM 674 C C . TRP A 1 83 ? -9.994 25.276 26.934 1.00 62.06 83 TRP A C 1
ATOM 676 O O . TRP A 1 83 ? -9.109 26.086 27.232 1.00 62.06 83 TRP A O 1
ATOM 686 N N . THR A 1 84 ? -11.205 25.714 26.578 1.00 62.94 84 THR A N 1
ATOM 687 C CA . THR A 1 84 ? -11.558 27.149 26.522 1.00 62.94 84 THR A CA 1
ATOM 688 C C . THR A 1 84 ? -11.906 27.764 27.886 1.00 62.94 84 THR A C 1
ATOM 690 O O . THR A 1 84 ? -11.822 28.983 28.060 1.00 62.94 84 THR A O 1
ATOM 693 N N . ASN A 1 85 ? -12.282 26.951 28.878 1.00 61.94 85 ASN A N 1
ATOM 694 C CA . ASN A 1 85 ? -12.570 27.426 30.235 1.00 61.94 85 ASN A CA 1
ATOM 695 C C . ASN A 1 85 ? -11.286 27.615 31.065 1.00 61.94 85 ASN A C 1
ATOM 697 O O . ASN A 1 85 ? -11.113 28.619 31.757 1.00 61.94 85 ASN A O 1
ATOM 701 N N . THR A 1 86 ? -10.328 26.698 30.925 1.00 54.75 86 THR A N 1
ATOM 702 C CA . THR A 1 86 ? -9.010 26.762 31.587 1.00 54.75 86 THR A CA 1
ATOM 703 C C . THR A 1 86 ? -8.143 27.932 31.103 1.00 54.75 86 THR A C 1
ATOM 705 O O . THR A 1 86 ? -7.337 28.471 31.858 1.00 54.75 86 THR A O 1
ATOM 708 N N . SER A 1 87 ? -8.353 28.408 29.875 1.00 54.75 87 SER A N 1
ATOM 709 C CA . SER A 1 87 ? -7.641 29.565 29.313 1.00 54.75 87 SER A CA 1
ATOM 710 C C . SER A 1 87 ? -8.157 30.925 29.813 1.00 54.75 87 SER A C 1
ATOM 712 O O . SER A 1 87 ? -7.423 31.911 29.747 1.00 54.75 87 SER A O 1
ATOM 714 N N . LYS A 1 88 ? -9.370 30.999 30.384 1.00 52.56 88 LYS A N 1
ATOM 715 C CA . LYS A 1 88 ? -9.889 32.218 31.043 1.00 52.56 88 LYS A CA 1
ATOM 716 C C . LYS A 1 88 ? -9.409 32.373 32.486 1.00 52.56 88 LYS A C 1
ATOM 718 O O . LYS A 1 88 ? -9.310 33.497 32.970 1.00 52.56 88 LYS A O 1
ATOM 723 N N . THR A 1 89 ? -9.090 31.279 33.178 1.00 52.66 89 THR A N 1
ATOM 724 C CA . THR A 1 89 ? -8.627 31.323 34.579 1.00 52.66 89 THR A CA 1
ATOM 725 C C . THR A 1 89 ? -7.147 31.698 34.705 1.00 52.66 89 THR A C 1
ATOM 727 O O . THR A 1 89 ? -6.714 32.142 35.767 1.00 52.66 89 THR A O 1
ATOM 730 N N . TYR A 1 90 ? -6.383 31.615 33.608 1.00 51.94 90 TYR A N 1
ATOM 731 C CA . TYR A 1 90 ? -4.968 31.993 33.535 1.00 51.94 90 TYR A CA 1
ATOM 732 C C . TYR A 1 90 ? -4.728 33.457 33.107 1.00 51.94 90 TYR A C 1
ATOM 734 O O . TYR A 1 90 ? -3.651 33.805 32.628 1.00 51.94 90 TYR A O 1
ATOM 742 N N . SER A 1 91 ? -5.693 34.367 33.281 1.00 50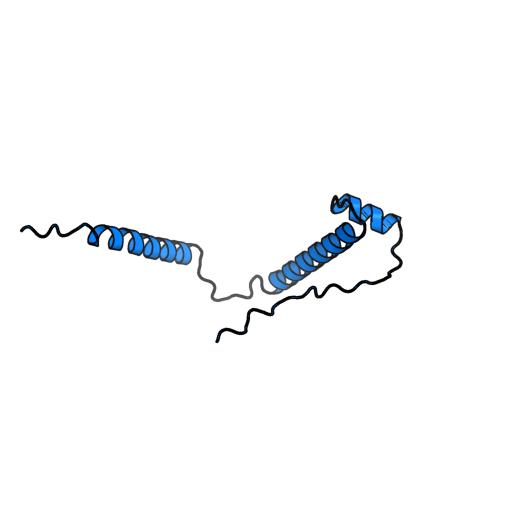.53 91 SER A N 1
ATOM 743 C CA . SER A 1 91 ? -5.444 35.804 33.101 1.00 50.53 91 SER A CA 1
ATOM 744 C C . SER A 1 91 ? -4.880 36.430 34.388 1.00 50.53 91 SER A C 1
ATOM 746 O O . SER A 1 91 ? -5.606 36.962 35.221 1.00 50.53 91 SER A O 1
ATOM 748 N N . PHE A 1 92 ? -3.557 36.332 34.536 1.00 48.41 92 PHE A N 1
ATOM 749 C CA . PHE A 1 92 ? -2.644 37.276 35.197 1.00 48.41 92 PHE A CA 1
ATOM 750 C C . PHE A 1 92 ? -3.180 38.060 36.418 1.00 48.41 92 PHE A C 1
ATOM 752 O O . PHE A 1 92 ? -3.658 39.193 36.306 1.00 48.41 92 PHE A O 1
ATOM 759 N N . THR A 1 93 ? -2.965 37.530 37.626 1.00 50.88 93 THR A N 1
ATOM 760 C CA . THR A 1 93 ? -2.992 38.349 38.844 1.00 50.88 93 THR A CA 1
ATOM 761 C C . THR A 1 93 ? -1.776 39.288 38.834 1.00 50.88 93 THR A C 1
ATOM 763 O O . THR A 1 93 ? -0.673 38.931 39.247 1.00 50.88 93 THR A O 1
ATOM 766 N N . LYS A 1 94 ? -1.946 40.527 38.343 1.00 50.09 94 LYS A N 1
ATOM 767 C CA . LYS A 1 94 ? -0.959 41.600 38.571 1.00 50.09 94 LYS A CA 1
ATOM 768 C C . LYS A 1 94 ? -0.840 41.825 40.079 1.00 50.09 94 LYS A C 1
ATOM 770 O O . LYS A 1 94 ? -1.651 42.541 40.662 1.00 50.09 94 LYS A O 1
ATOM 775 N N . LYS A 1 95 ? 0.183 41.241 40.711 1.00 44.94 95 LYS A N 1
ATOM 776 C CA . LYS A 1 95 ? 0.642 41.649 42.044 1.00 44.94 95 LYS A CA 1
ATOM 777 C C . LYS A 1 95 ? 0.976 43.143 41.993 1.00 44.94 95 LYS A C 1
ATOM 779 O O . LYS A 1 95 ? 1.963 43.533 41.373 1.00 44.94 95 LYS A O 1
ATOM 784 N N . LYS A 1 96 ? 0.126 43.971 42.610 1.00 45.62 96 LYS A N 1
ATOM 785 C CA . LYS A 1 96 ? 0.456 45.362 42.938 1.00 45.62 96 LYS A CA 1
ATOM 786 C C . LYS A 1 96 ? 1.559 45.341 43.999 1.00 45.62 96 LYS A C 1
ATOM 788 O O . LYS A 1 96 ? 1.421 44.640 45.000 1.00 45.62 96 LYS A O 1
ATOM 793 N N . LYS A 1 97 ? 2.645 46.055 43.717 1.00 42.72 97 LYS A N 1
ATOM 794 C CA . LYS A 1 97 ? 3.726 46.379 44.648 1.00 42.72 97 LYS A CA 1
ATOM 795 C C . LYS A 1 97 ? 3.467 47.768 45.216 1.00 42.72 97 LYS A C 1
ATOM 797 O O . LYS A 1 97 ? 2.868 48.573 44.465 1.00 42.72 97 LYS A O 1
#

Foldseek 3Di:
DPPPPPPDPDPDDDDDDDDPPVVLVVLCVVQVDPDSVSSVVSVVVVVVVVVVVVVVVVCVPVDPDDDDPVRVVVVVVVVVVVVVVVVVVPPDPPPDD

Sequence (97 aa):
MDEDSNRSENACMKTTVNIPDKMLRDAMRHTKAKTKREAIVKALEEMNRRHSQAELIKYFGKFESLMTNEEIEALDEEDWKSWTNTSKTYSFTKKKK